Protein AF-A0A2V9RTG6-F1 (afdb_monomer_lite)

Structure (mmCIF, N/CA/C/O backbone):
data_AF-A0A2V9RTG6-F1
#
_entry.id   AF-A0A2V9RTG6-F1
#
loop_
_atom_site.group_PDB
_atom_site.id
_atom_site.type_symbol
_atom_site.label_atom_id
_atom_site.label_alt_id
_atom_site.label_comp_id
_atom_site.label_asym_id
_atom_site.label_entity_id
_atom_site.label_seq_id
_atom_site.pdbx_PDB_ins_code
_atom_site.Cartn_x
_atom_site.Cartn_y
_atom_site.Cartn_z
_atom_site.occupancy
_atom_site.B_iso_or_equiv
_atom_site.auth_seq_id
_atom_site.auth_comp_id
_atom_site.auth_asym_id
_atom_site.auth_atom_id
_atom_site.pdbx_PDB_model_num
ATOM 1 N N . MET A 1 1 ? 27.275 -13.225 -34.485 1.00 51.12 1 MET A N 1
ATOM 2 C CA . MET A 1 1 ? 27.020 -13.112 -33.028 1.00 51.12 1 MET A CA 1
ATOM 3 C C . MET A 1 1 ? 26.376 -11.759 -32.647 1.00 51.12 1 MET A C 1
ATOM 5 O O . MET A 1 1 ? 26.780 -11.160 -31.666 1.00 51.12 1 MET A O 1
ATOM 9 N N . ALA A 1 2 ? 25.380 -11.241 -33.389 1.00 57.28 2 ALA A N 1
ATOM 10 C CA . ALA A 1 2 ? 24.803 -9.899 -33.131 1.00 57.28 2 ALA A CA 1
ATOM 11 C C . ALA A 1 2 ? 23.273 -9.888 -32.909 1.00 57.28 2 ALA A C 1
ATOM 13 O O . ALA A 1 2 ? 22.701 -8.873 -32.519 1.00 57.28 2 ALA A O 1
ATOM 14 N N . GLN A 1 3 ? 22.601 -11.023 -33.125 1.00 54.78 3 GLN A N 1
ATOM 15 C CA . GLN A 1 3 ? 21.138 -11.137 -33.058 1.00 54.78 3 GLN A CA 1
ATOM 16 C C . GLN A 1 3 ? 20.605 -11.280 -31.618 1.00 54.78 3 GLN A C 1
ATOM 18 O O . GLN A 1 3 ? 19.518 -10.801 -31.300 1.00 54.78 3 GLN A O 1
ATOM 23 N N . PHE A 1 4 ? 21.398 -11.885 -30.726 1.00 58.09 4 PHE A N 1
ATOM 24 C CA . PHE A 1 4 ? 21.024 -12.123 -29.325 1.00 58.09 4 PHE A CA 1
ATOM 25 C C . PHE A 1 4 ? 20.939 -10.823 -28.503 1.00 58.09 4 PHE A C 1
ATOM 27 O O . PHE A 1 4 ? 20.014 -10.647 -27.716 1.00 58.09 4 PHE A O 1
ATOM 34 N N . SER A 1 5 ? 21.855 -9.876 -28.745 1.00 63.09 5 SER A N 1
ATOM 35 C CA . SER A 1 5 ? 21.919 -8.587 -28.033 1.00 63.09 5 SER A CA 1
ATOM 36 C C . SER A 1 5 ? 20.707 -7.689 -28.319 1.00 63.09 5 SER A C 1
ATOM 38 O O . SER A 1 5 ? 20.139 -7.093 -27.406 1.00 63.09 5 SER A O 1
ATOM 40 N N . ARG A 1 6 ? 20.235 -7.658 -29.574 1.00 68.12 6 ARG A N 1
ATOM 41 C CA . ARG A 1 6 ? 19.076 -6.838 -29.966 1.00 68.12 6 ARG A CA 1
ATOM 42 C C . ARG A 1 6 ? 17.790 -7.330 -29.309 1.00 68.12 6 ARG A C 1
ATOM 44 O O . ARG A 1 6 ? 17.017 -6.517 -28.823 1.00 68.12 6 ARG A O 1
ATOM 51 N N . THR A 1 7 ? 17.588 -8.646 -29.241 1.00 75.38 7 THR A N 1
ATOM 52 C CA . THR A 1 7 ? 16.397 -9.244 -28.612 1.00 75.38 7 THR A CA 1
ATOM 53 C C . THR A 1 7 ? 16.343 -8.942 -27.117 1.00 75.38 7 THR A C 1
ATOM 55 O O . THR A 1 7 ? 15.291 -8.575 -26.603 1.00 75.38 7 THR A O 1
ATOM 58 N N . LEU A 1 8 ? 17.489 -9.014 -26.431 1.00 79.44 8 LEU A N 1
ATOM 59 C CA . LEU A 1 8 ? 17.584 -8.645 -25.021 1.00 79.44 8 LEU A CA 1
ATOM 60 C C . LEU A 1 8 ? 17.291 -7.153 -24.812 1.00 79.44 8 LEU A C 1
ATOM 62 O O . LEU A 1 8 ? 16.521 -6.801 -23.925 1.00 79.44 8 LEU A O 1
ATOM 66 N N . ALA A 1 9 ? 17.838 -6.284 -25.667 1.00 82.12 9 ALA A N 1
ATOM 67 C CA . ALA A 1 9 ? 17.575 -4.848 -25.614 1.00 82.12 9 ALA A CA 1
ATOM 68 C C . ALA A 1 9 ? 16.087 -4.517 -25.841 1.00 82.12 9 ALA A C 1
ATOM 70 O O . ALA A 1 9 ? 15.520 -3.716 -25.099 1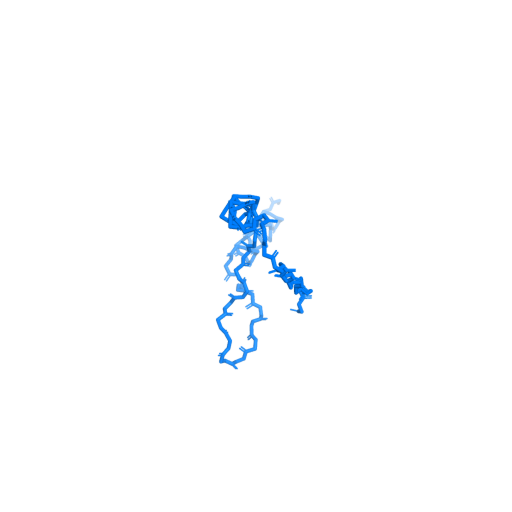.00 82.12 9 ALA A O 1
ATOM 71 N N . PHE A 1 10 ? 15.430 -5.169 -26.807 1.00 82.88 10 PHE A N 1
ATOM 72 C CA . PHE A 1 10 ? 13.988 -5.022 -27.026 1.00 82.88 10 PHE A CA 1
ATOM 73 C C . PHE A 1 10 ? 13.162 -5.567 -25.857 1.00 82.88 10 PHE A C 1
ATOM 75 O O . PHE A 1 10 ? 12.191 -4.930 -25.465 1.00 82.88 10 PHE A O 1
ATOM 82 N N . GLY A 1 11 ? 13.558 -6.697 -25.264 1.00 79.06 11 GLY A N 1
ATOM 83 C CA . GLY A 1 11 ? 12.895 -7.257 -24.084 1.00 79.06 11 GLY A CA 1
ATOM 84 C C . GLY A 1 11 ? 12.987 -6.336 -22.865 1.00 79.06 11 GLY A C 1
ATOM 85 O O . GLY A 1 11 ? 11.990 -6.123 -22.181 1.00 79.06 11 GLY A O 1
ATOM 86 N N . ILE A 1 12 ? 14.153 -5.726 -22.636 1.00 79.31 12 ILE A N 1
ATOM 87 C CA . ILE A 1 12 ? 14.365 -4.738 -21.571 1.00 79.31 12 ILE A CA 1
ATOM 88 C C . ILE A 1 12 ? 13.506 -3.494 -21.821 1.00 79.31 12 ILE A C 1
ATOM 90 O O . ILE A 1 12 ? 12.774 -3.065 -20.933 1.00 79.31 12 ILE A O 1
ATOM 94 N N . ALA A 1 13 ? 13.538 -2.939 -23.035 1.00 80.44 13 ALA A N 1
ATOM 95 C CA . ALA A 1 13 ? 12.722 -1.780 -23.383 1.00 80.44 13 ALA A CA 1
ATOM 96 C C . ALA A 1 13 ? 11.220 -2.075 -23.228 1.00 80.44 13 ALA A C 1
ATOM 98 O O . ALA A 1 13 ? 10.494 -1.285 -22.636 1.00 80.44 13 ALA A O 1
ATOM 99 N N . TYR A 1 14 ? 10.753 -3.237 -23.682 1.00 77.44 14 TYR A N 1
ATOM 100 C CA . TYR A 1 14 ? 9.358 -3.638 -23.524 1.00 77.44 14 TYR A CA 1
ATOM 101 C C . TYR A 1 14 ? 8.971 -3.835 -22.052 1.00 77.44 14 TYR A C 1
ATOM 103 O O . TYR A 1 14 ? 7.890 -3.430 -21.647 1.00 77.44 14 TYR A O 1
ATOM 111 N N . TYR A 1 15 ? 9.857 -4.384 -21.221 1.00 73.12 15 TYR A N 1
ATOM 112 C CA . TYR A 1 15 ? 9.599 -4.531 -19.788 1.00 73.12 15 TYR A CA 1
ATOM 113 C C . TYR A 1 15 ? 9.440 -3.178 -19.072 1.00 73.12 15 TYR A C 1
ATOM 115 O O . TYR A 1 15 ? 8.596 -3.048 -18.187 1.00 73.12 15 TYR A O 1
ATOM 123 N N . PHE A 1 16 ? 10.215 -2.161 -19.462 1.00 72.94 16 PHE A N 1
ATOM 124 C CA . PHE A 1 16 ? 10.139 -0.829 -18.851 1.00 72.94 16 PHE A CA 1
ATOM 125 C C . PHE A 1 16 ? 9.053 0.076 -19.453 1.00 72.94 16 PHE A C 1
ATOM 127 O O . PHE A 1 16 ? 8.496 0.900 -18.731 1.00 72.94 16 PHE A O 1
ATOM 134 N N . TYR A 1 17 ? 8.739 -0.068 -20.745 1.00 69.62 17 TYR A N 1
ATOM 135 C CA . TYR A 1 17 ? 7.846 0.842 -21.478 1.00 69.62 17 TYR A CA 1
ATOM 136 C C . TYR A 1 17 ? 6.544 0.199 -21.978 1.00 69.62 17 TYR A C 1
ATOM 138 O O . TYR A 1 17 ? 5.668 0.914 -22.455 1.00 69.62 17 TYR A O 1
ATOM 146 N N . GLY A 1 18 ? 6.384 -1.122 -21.869 1.00 68.31 18 GLY A N 1
ATOM 147 C CA . GLY A 1 18 ? 5.253 -1.880 -22.425 1.00 68.31 18 GLY A CA 1
ATOM 148 C C . GLY A 1 18 ? 3.893 -1.600 -21.783 1.00 68.31 18 GLY A C 1
ATOM 149 O O . GLY A 1 18 ? 2.883 -2.090 -22.278 1.00 68.31 18 GLY A O 1
ATOM 150 N N . GLY A 1 19 ? 3.854 -0.781 -20.730 1.00 63.34 19 GLY A N 1
ATOM 151 C CA . GLY A 1 19 ? 2.631 -0.406 -20.031 1.00 63.34 19 GLY A CA 1
ATOM 152 C C . GLY A 1 19 ? 2.032 -1.556 -19.218 1.00 63.34 19 GLY A C 1
ATOM 153 O O . GLY A 1 19 ? 2.176 -2.735 -19.531 1.00 63.34 19 GLY A O 1
ATOM 154 N N . SER A 1 20 ? 1.344 -1.209 -18.136 1.00 64.19 20 SER A N 1
ATOM 155 C CA . SER A 1 20 ? 0.504 -2.156 -17.403 1.00 64.19 20 SER A CA 1
ATOM 156 C C . SER A 1 20 ? -0.868 -2.196 -18.073 1.00 64.19 20 SER A C 1
ATOM 158 O O . SER A 1 20 ? -1.412 -1.145 -18.409 1.00 64.19 20 SER A O 1
ATOM 160 N N . ALA A 1 21 ? -1.439 -3.385 -18.271 1.00 60.66 21 ALA A N 1
ATOM 161 C CA . ALA A 1 21 ? -2.789 -3.524 -18.805 1.00 60.66 21 ALA A CA 1
ATOM 162 C C . ALA A 1 21 ? -3.805 -3.032 -17.763 1.00 60.66 21 ALA A C 1
ATOM 164 O O . ALA A 1 21 ? -4.225 -3.796 -16.900 1.00 60.66 21 ALA A O 1
ATOM 165 N N . THR A 1 22 ? -4.185 -1.754 -17.811 1.00 60.62 22 THR A N 1
ATOM 166 C CA . THR A 1 22 ? -5.308 -1.254 -17.016 1.00 60.62 22 THR A CA 1
ATOM 167 C C . THR A 1 22 ? -6.618 -1.289 -17.794 1.00 60.62 22 THR A C 1
ATOM 169 O O . THR A 1 22 ? -6.652 -0.902 -18.967 1.00 60.62 22 THR A O 1
ATOM 172 N N . PRO A 1 23 ? -7.727 -1.703 -17.153 1.00 63.12 23 PRO A N 1
ATOM 173 C CA . PRO A 1 23 ? -9.062 -1.538 -17.710 1.00 63.12 23 PRO A CA 1
ATOM 174 C C . PRO A 1 23 ? -9.332 -0.078 -18.104 1.00 63.12 23 PRO A C 1
ATOM 176 O O . PRO A 1 23 ? -8.909 0.862 -17.424 1.00 63.12 23 PRO A O 1
ATOM 179 N N . LYS A 1 24 ? -10.059 0.130 -19.210 1.00 67.50 24 LYS A N 1
ATOM 180 C CA . LYS A 1 24 ? -10.399 1.476 -19.698 1.00 67.50 24 LYS A CA 1
ATOM 181 C C . LYS A 1 24 ? -11.168 2.248 -18.619 1.00 67.50 24 LYS A C 1
ATOM 183 O O . LYS A 1 24 ? -12.187 1.772 -18.134 1.00 67.50 24 LYS A O 1
ATOM 188 N N . GLY A 1 25 ? -10.690 3.446 -18.282 1.00 72.56 25 GLY A N 1
ATOM 189 C CA . GLY A 1 25 ? -11.294 4.310 -17.262 1.00 72.56 25 GLY A CA 1
ATOM 190 C C . GLY A 1 25 ? -10.706 4.160 -15.855 1.00 72.56 25 GLY A C 1
ATOM 191 O O . GLY A 1 25 ? -11.065 4.948 -14.985 1.00 72.56 25 GLY A O 1
ATOM 192 N N . GLN A 1 26 ? -9.780 3.218 -15.631 1.00 66.62 26 GLN A N 1
ATOM 193 C CA . GLN A 1 26 ? -9.052 3.097 -14.368 1.00 66.62 26 GLN A CA 1
ATOM 194 C C . GLN A 1 26 ? -7.612 3.615 -14.523 1.00 66.62 26 GLN A C 1
ATOM 196 O O . GLN A 1 26 ? -6.919 3.211 -15.464 1.00 66.62 26 GLN A O 1
ATOM 201 N N . PRO A 1 27 ? -7.125 4.495 -13.626 1.00 68.12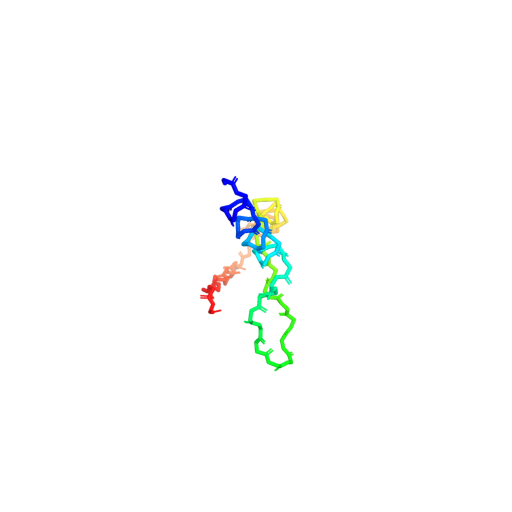 27 PRO A N 1
ATOM 202 C CA . PRO A 1 27 ? -5.709 4.840 -13.607 1.00 68.12 27 PRO A CA 1
ATOM 203 C C . PRO A 1 27 ? -4.864 3.581 -13.338 1.00 68.12 27 PRO A C 1
ATOM 205 O O . PRO A 1 27 ? -5.314 2.707 -12.593 1.00 68.12 27 PRO A O 1
ATOM 208 N N . PRO A 1 28 ? -3.653 3.472 -13.923 1.00 69.31 28 PRO A N 1
ATOM 209 C CA . PRO A 1 28 ? -2.701 2.403 -13.631 1.00 69.31 28 PRO A CA 1
ATOM 210 C C . PRO A 1 28 ? -2.615 2.081 -12.141 1.00 69.31 28 PRO A C 1
ATOM 212 O O . PRO A 1 28 ? -2.436 2.987 -11.325 1.00 69.31 28 PRO A O 1
ATOM 215 N N . LEU A 1 29 ? -2.714 0.793 -11.793 1.00 67.50 29 LEU A N 1
ATOM 216 C CA . LEU A 1 29 ? -2.389 0.324 -10.448 1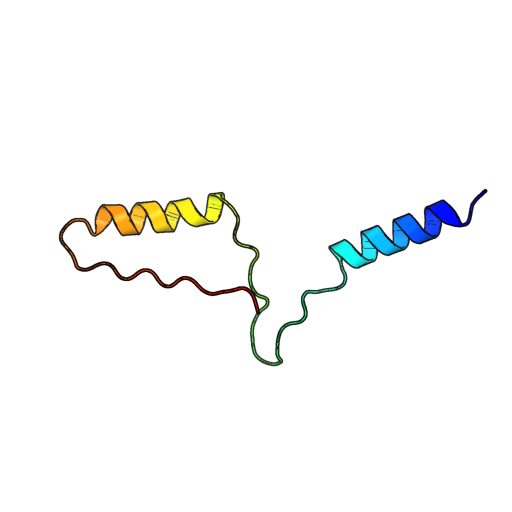.00 67.50 29 LEU A CA 1
ATOM 217 C C . LEU A 1 29 ? -0.953 0.755 -10.140 1.00 67.50 29 LEU A C 1
ATOM 219 O O . LEU A 1 29 ? -0.000 0.322 -10.794 1.00 67.50 29 LEU A O 1
ATOM 223 N N . VAL A 1 30 ? -0.812 1.659 -9.173 1.00 70.19 30 VAL A N 1
ATOM 224 C CA . VAL A 1 30 ? 0.494 2.151 -8.744 1.00 70.19 30 VAL A CA 1
ATOM 225 C C . VAL A 1 30 ? 1.234 0.982 -8.106 1.00 70.19 30 VAL A C 1
ATOM 227 O O . VAL A 1 30 ? 0.674 0.258 -7.279 1.00 70.19 30 VAL A O 1
ATOM 230 N N . ARG A 1 31 ? 2.497 0.772 -8.491 1.00 69.81 31 ARG A N 1
ATOM 231 C CA . ARG A 1 31 ? 3.343 -0.202 -7.800 1.00 69.81 31 ARG A CA 1
ATOM 232 C C . ARG A 1 31 ? 3.524 0.263 -6.360 1.00 69.81 31 ARG A C 1
ATOM 234 O O . ARG A 1 31 ? 4.179 1.270 -6.124 1.00 69.81 31 ARG A O 1
ATOM 241 N N . PHE A 1 32 ? 2.967 -0.496 -5.424 1.00 68.06 32 PHE A N 1
ATOM 242 C CA . PHE A 1 32 ? 3.232 -0.323 -4.002 1.00 68.06 32 PHE A CA 1
ATOM 243 C C . PHE A 1 32 ? 4.699 -0.657 -3.715 1.00 68.06 32 PHE A 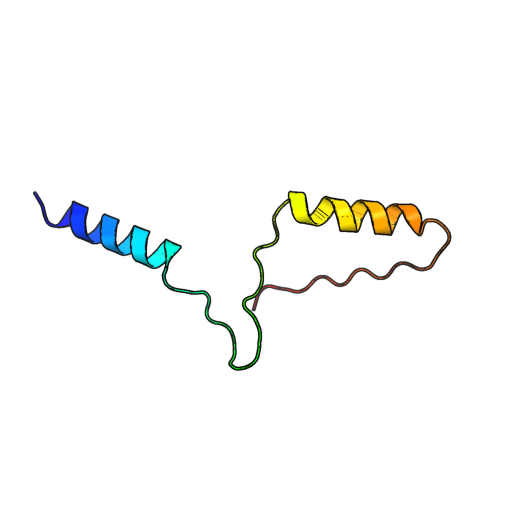C 1
ATOM 245 O O . PHE A 1 32 ? 5.158 -1.766 -4.001 1.00 68.06 32 PHE A O 1
ATOM 252 N N . SER A 1 33 ? 5.439 0.294 -3.154 1.00 73.69 33 SER A N 1
ATOM 253 C CA . SER A 1 33 ? 6.772 0.084 -2.593 1.00 73.69 33 SER A CA 1
ATOM 254 C C . SER A 1 33 ? 6.706 0.008 -1.064 1.00 73.69 33 SER A C 1
ATOM 256 O O . SER A 1 33 ? 5.712 0.377 -0.440 1.00 73.69 33 SER A O 1
ATOM 258 N N . SER A 1 34 ? 7.784 -0.449 -0.425 1.00 74.38 34 SER A N 1
ATOM 259 C CA . SER A 1 34 ? 7.885 -0.448 1.041 1.00 74.38 34 SER A CA 1
ATOM 260 C C . SER A 1 34 ? 7.809 0.962 1.643 1.00 74.38 34 SER A C 1
ATOM 262 O O . SER A 1 34 ? 7.331 1.114 2.767 1.00 74.38 34 SER A O 1
ATOM 264 N N . GLY A 1 35 ? 8.226 1.994 0.899 1.00 77.25 35 GLY A N 1
ATOM 265 C CA . GLY A 1 35 ? 8.121 3.393 1.319 1.00 77.25 35 GLY A CA 1
ATOM 266 C C . GLY A 1 35 ? 6.670 3.847 1.492 1.00 77.25 35 GLY A C 1
ATOM 267 O O . GLY A 1 35 ? 6.354 4.529 2.470 1.00 77.25 35 GLY A O 1
ATOM 268 N N . ASP A 1 36 ? 5.778 3.366 0.623 1.00 76.94 36 ASP A N 1
ATOM 269 C CA . ASP A 1 36 ? 4.347 3.704 0.611 1.00 76.94 36 ASP A CA 1
ATOM 270 C C . ASP A 1 36 ? 3.579 3.130 1.816 1.00 76.94 36 ASP A C 1
ATOM 272 O O . ASP A 1 36 ? 2.441 3.517 2.081 1.00 76.94 36 ASP A O 1
ATOM 276 N N . LEU A 1 37 ? 4.201 2.239 2.600 1.00 85.50 37 LEU A N 1
ATOM 277 C CA . LEU A 1 37 ? 3.632 1.698 3.839 1.00 85.50 37 LEU A CA 1
ATOM 278 C C . LEU A 1 37 ? 3.888 2.591 5.061 1.00 85.50 37 LEU A C 1
ATOM 280 O O . LEU A 1 37 ? 3.234 2.417 6.092 1.00 85.50 37 LEU A O 1
ATOM 284 N N . THR A 1 38 ? 4.814 3.551 4.974 1.00 89.12 38 THR A N 1
ATOM 285 C CA . THR A 1 38 ? 5.129 4.460 6.091 1.00 89.12 38 THR A CA 1
ATOM 286 C C . THR A 1 38 ? 3.918 5.313 6.491 1.00 89.12 38 THR A C 1
A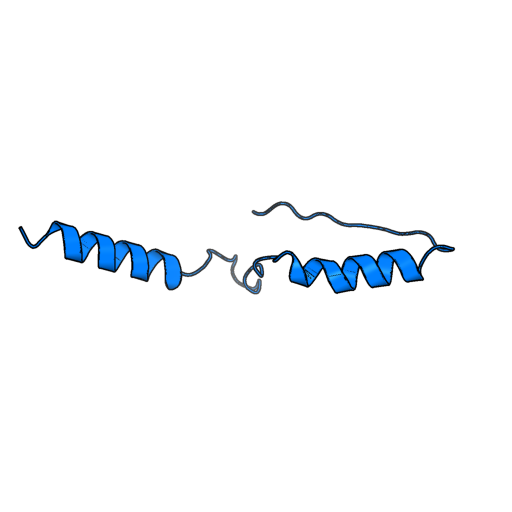TOM 288 O O . THR A 1 38 ? 3.577 5.322 7.679 1.00 89.12 38 THR A O 1
ATOM 291 N N . PRO A 1 39 ? 3.197 5.959 5.549 1.00 86.38 39 PRO A N 1
ATOM 292 C CA . PRO A 1 39 ? 1.985 6.710 5.874 1.00 86.38 39 PRO A CA 1
ATOM 293 C C . PRO A 1 39 ? 0.884 5.818 6.457 1.00 86.38 39 PRO A C 1
ATOM 295 O O . PRO A 1 39 ? 0.254 6.196 7.443 1.00 86.38 39 PRO A O 1
ATOM 298 N N . LEU A 1 40 ? 0.701 4.608 5.909 1.00 86.31 40 LEU A N 1
ATOM 299 C CA . LEU A 1 40 ? -0.270 3.633 6.417 1.00 86.31 40 LEU A CA 1
ATOM 300 C C . LEU A 1 40 ? 0.026 3.262 7.874 1.00 86.31 40 LEU A C 1
ATOM 302 O O . LEU A 1 40 ? -0.865 3.305 8.718 1.00 86.31 40 LEU A O 1
ATOM 306 N N . LYS A 1 41 ? 1.285 2.932 8.181 1.00 88.19 41 LYS A N 1
ATOM 307 C CA . LYS A 1 41 ? 1.719 2.600 9.540 1.00 88.19 41 LYS A CA 1
ATOM 308 C C . LYS A 1 41 ? 1.493 3.768 10.499 1.00 88.19 41 LYS A C 1
ATOM 310 O O . LYS A 1 41 ? 1.029 3.550 11.615 1.00 88.19 41 LYS A O 1
ATOM 315 N N . SER A 1 42 ? 1.805 4.993 10.073 1.00 90.88 42 SER A N 1
ATOM 316 C CA . SER A 1 42 ? 1.590 6.190 10.889 1.00 90.88 42 SER A CA 1
ATOM 317 C C . SER A 1 42 ? 0.107 6.393 11.198 1.00 90.88 42 SER A C 1
ATOM 319 O O . SER A 1 42 ? -0.252 6.478 12.366 1.00 90.88 42 SER A O 1
ATOM 321 N N . ALA A 1 43 ? -0.759 6.389 10.180 1.00 86.62 43 ALA A N 1
ATOM 322 C CA . ALA A 1 43 ? -2.201 6.580 10.354 1.00 86.62 43 ALA A CA 1
ATOM 323 C C . ALA A 1 43 ? -2.839 5.466 11.204 1.00 86.62 43 ALA A C 1
ATOM 325 O O . ALA A 1 43 ? -3.687 5.724 12.060 1.00 86.62 43 ALA A O 1
ATOM 326 N N . PHE A 1 44 ? -2.390 4.222 11.013 1.00 89.50 44 PHE A N 1
ATOM 327 C CA . PHE A 1 44 ? -2.841 3.081 11.803 1.00 89.50 44 PHE A CA 1
ATOM 328 C C . PHE A 1 44 ? -2.466 3.211 13.285 1.00 89.50 44 PHE A C 1
ATOM 330 O O . PHE A 1 44 ? -3.259 2.839 14.151 1.00 89.50 44 PHE A O 1
ATOM 337 N N . ASN A 1 45 ? -1.267 3.713 13.586 1.00 91.06 45 ASN A N 1
ATOM 338 C CA . ASN A 1 45 ? -0.800 3.891 14.960 1.00 91.06 45 ASN A CA 1
ATOM 339 C C . ASN A 1 45 ? -1.436 5.105 15.645 1.00 91.06 45 ASN A C 1
ATOM 341 O O . ASN A 1 45 ? -1.715 5.032 16.837 1.00 91.06 45 ASN A O 1
ATOM 345 N N . ASP A 1 46 ? -1.702 6.178 14.902 1.00 93.06 46 ASP A N 1
ATOM 346 C CA . ASP A 1 46 ? -2.352 7.387 15.423 1.00 93.06 46 ASP A CA 1
ATOM 347 C C . ASP A 1 46 ? -3.803 7.110 15.863 1.00 93.06 46 ASP A C 1
ATOM 349 O O . ASP A 1 46 ? -4.277 7.595 16.886 1.00 93.06 46 ASP A O 1
ATOM 353 N N . SER A 1 47 ? -4.490 6.200 15.164 1.00 87.38 47 SER A N 1
ATOM 354 C CA . SER A 1 47 ? -5.868 5.785 15.473 1.00 87.38 47 SER A CA 1
ATOM 355 C C . SER A 1 47 ? -5.965 4.676 16.537 1.00 87.38 47 SER A C 1
ATOM 357 O O . SER A 1 47 ? -6.872 3.843 16.488 1.00 87.38 47 SER A O 1
ATOM 359 N N . ALA A 1 48 ? -5.032 4.612 17.496 1.00 82.69 48 ALA A N 1
ATOM 360 C CA . ALA A 1 48 ? -4.924 3.498 18.448 1.00 82.69 48 ALA A CA 1
ATOM 361 C C . ALA A 1 48 ? -6.202 3.232 19.269 1.00 82.69 48 ALA A 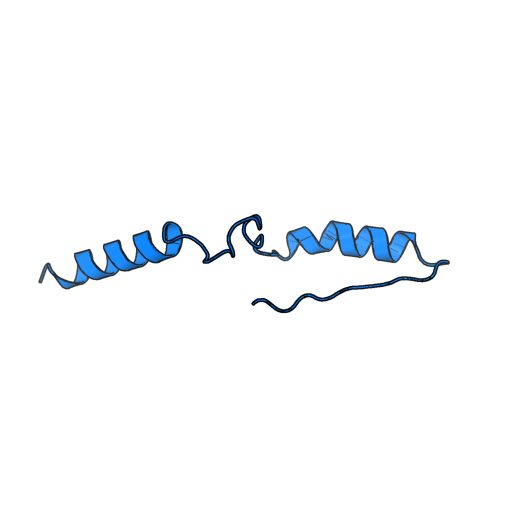C 1
ATOM 363 O O . ALA A 1 48 ? -6.506 2.077 19.572 1.00 82.69 48 ALA A O 1
ATOM 364 N N . SER A 1 49 ? -6.953 4.286 19.592 1.00 88.38 49 SER A N 1
ATOM 365 C CA . SER A 1 49 ? -8.190 4.252 20.382 1.00 88.38 49 SER A CA 1
ATOM 366 C C . SER A 1 49 ? -9.471 4.098 19.549 1.00 88.38 49 SER A C 1
ATOM 368 O O . SER A 1 49 ? -10.563 4.127 20.112 1.00 88.38 49 SER A O 1
ATOM 370 N N . SER A 1 50 ? -9.364 3.941 18.225 1.00 87.31 50 SER A N 1
ATOM 371 C CA . SER A 1 50 ? -10.502 3.879 17.297 1.00 87.31 50 SER A CA 1
ATOM 372 C C . SER A 1 50 ? -10.564 2.559 16.524 1.00 87.31 50 SER A C 1
ATOM 374 O O . SER A 1 50 ? -9.583 1.816 16.421 1.00 87.31 50 SER A O 1
ATOM 376 N N . ILE A 1 51 ? -11.740 2.265 15.960 1.00 85.69 51 ILE A N 1
ATOM 377 C CA . ILE A 1 51 ? -11.930 1.130 15.047 1.00 85.69 51 ILE A CA 1
ATOM 378 C C . ILE A 1 51 ? -11.090 1.367 13.787 1.00 85.69 51 ILE A C 1
ATOM 380 O O . ILE A 1 51 ? -11.154 2.435 13.180 1.00 85.69 51 ILE A O 1
ATOM 384 N N . ARG A 1 52 ? -10.308 0.358 13.391 1.00 87.94 52 ARG A N 1
ATOM 385 C CA . ARG A 1 52 ? -9.389 0.410 12.247 1.00 87.94 52 ARG A CA 1
ATOM 386 C C . ARG A 1 52 ? -9.824 -0.598 11.188 1.00 87.94 52 ARG A C 1
ATOM 388 O O . ARG A 1 52 ? -10.013 -1.770 11.498 1.00 87.94 52 ARG A O 1
ATOM 395 N N . VAL A 1 53 ? -9.962 -0.141 9.945 1.00 84.88 53 VAL A N 1
ATOM 396 C CA . VAL A 1 53 ? -10.297 -0.982 8.786 1.00 84.88 53 VAL A CA 1
ATOM 397 C C . VAL A 1 53 ? -9.124 -0.955 7.816 1.00 84.88 53 VAL A C 1
ATOM 399 O O . VAL A 1 53 ? -8.686 0.115 7.401 1.00 84.88 53 VAL A O 1
ATOM 402 N N . VAL A 1 54 ? -8.617 -2.132 7.456 1.00 85.69 54 VAL A N 1
ATOM 403 C CA . VAL A 1 54 ? -7.537 -2.298 6.476 1.00 85.69 54 VAL A CA 1
ATOM 404 C C . VAL A 1 54 ? -8.090 -3.089 5.298 1.00 85.69 54 VAL A C 1
ATOM 406 O O . VAL A 1 54 ? -8.586 -4.198 5.479 1.00 85.69 54 VAL A O 1
ATOM 409 N N . VAL A 1 55 ? -8.009 -2.520 4.095 1.00 83.00 55 VAL A N 1
ATOM 410 C CA . VAL A 1 55 ? -8.446 -3.174 2.855 1.00 83.00 55 VAL A CA 1
ATOM 411 C C . VAL A 1 55 ? -7.211 -3.597 2.073 1.00 83.00 55 VAL A C 1
ATOM 413 O O . VAL A 1 55 ? -6.391 -2.758 1.707 1.00 83.00 55 VAL A O 1
ATOM 416 N N . MET A 1 56 ? -7.076 -4.897 1.815 1.00 81.31 56 MET A N 1
ATOM 417 C CA . MET A 1 56 ? -6.014 -5.440 0.969 1.00 81.31 56 MET A CA 1
ATOM 418 C C . MET A 1 56 ? -6.605 -5.802 -0.389 1.00 81.31 56 MET A C 1
ATOM 420 O O . MET A 1 56 ? -7.502 -6.638 -0.475 1.00 81.31 56 MET A O 1
ATOM 424 N N . LEU A 1 57 ? -6.115 -5.156 -1.444 1.00 74.94 57 LEU A N 1
ATOM 425 C CA . LEU A 1 57 ? -6.531 -5.430 -2.815 1.00 74.94 57 LEU A CA 1
ATOM 426 C C . LEU A 1 57 ? -5.562 -6.439 -3.433 1.00 74.94 57 LEU A C 1
ATOM 428 O O . LEU A 1 57 ? -4.347 -6.253 -3.364 1.00 74.94 57 LEU A O 1
ATOM 432 N N . SER A 1 58 ? -6.086 -7.501 -4.041 1.00 66.81 58 SER A N 1
ATOM 433 C CA . SER A 1 58 ? -5.269 -8.384 -4.873 1.00 66.81 58 SER A CA 1
ATOM 434 C C . SER A 1 58 ? -4.923 -7.683 -6.191 1.00 66.81 58 SER A C 1
ATOM 436 O O . SER A 1 58 ? -5.802 -7.030 -6.761 1.00 66.81 58 SER A O 1
ATOM 438 N N . PRO A 1 59 ? -3.699 -7.844 -6.723 1.00 61.62 59 PRO A N 1
ATOM 439 C CA . PRO A 1 59 ? -3.408 -7.452 -8.098 1.00 61.62 59 PRO A CA 1
ATOM 440 C C . PRO A 1 59 ? -4.297 -8.262 -9.055 1.00 61.62 59 PRO A C 1
ATOM 442 O O . PRO A 1 59 ? -4.278 -9.491 -8.994 1.00 61.62 59 PRO A O 1
ATOM 445 N N . THR A 1 60 ? -5.091 -7.583 -9.886 1.00 58.56 60 THR A N 1
ATOM 446 C CA . THR A 1 60 ? -5.885 -8.176 -10.981 1.00 58.56 60 THR A CA 1
ATOM 447 C C . THR A 1 60 ? -5.162 -8.036 -12.303 1.00 58.56 60 THR A C 1
ATOM 449 O O . THR A 1 60 ? -4.699 -6.899 -12.560 1.00 58.56 60 THR A O 1
#

Sequence (60 aa):
MAQFSRTLAFGIAYYFYGGSATPKGQPPLVRFSSGDLTPLKSAFNDSASSIRVVVMLSPT

Foldseek 3Di:
DPPVVVVVVVVVCCVVPVDDDDDPPDDPDDPDDPVNCPVVVVVVVVCVVHDDDDDDDDDD

Radius of gyration: 19.48 Å; chains: 1; bounding box: 39×20×54 Å

Secondary structure (DSSP, 8-state):
--HHHHHHHHHHHHHHHS---PPTTS-------STTHHHHHHHHHHTTTS-----PPPP-

pLDDT: mean 75.15, std 10.66, range [51.12, 93.06]